Protein AF-A0A6G0VL85-F1 (afdb_monomer)

pLDDT: mean 80.84, std 15.03, range [45.31, 94.44]

Solvent-accessible surface area (backbone atoms only — not comparable to full-atom values): 4441 Å² total; per-residue (Å²): 103,42,59,62,57,39,52,70,41,85,89,41,66,68,49,26,56,25,50,71,67,40,45,80,75,51,68,48,90,90,88,44,78,39,73,48,62,57,72,67,38,52,49,49,49,49,55,35,52,79,67,68,71,56,56,66,43,91,92,59,77,89,71,76,77,74,80,77,88,124

InterPro domains:
  IPR040126 Storkhead-box protein 1/2 [PTHR22437] (1-63)

Mean predicted aligned error: 7.76 Å

Organism: Aphis craccivora (NCBI:txid307492)

Sequence (70 aa):
SFLESNLNCVWNRSLVEAMQVVKYEGYVSPGVLLLTGDPCSIVVIRVAWCRNVLRPPNSYVITKIPYVNI

Structure (mmCIF, N/CA/C/O backbone):
data_AF-A0A6G0VL85-F1
#
_entry.id   AF-A0A6G0VL85-F1
#
loop_
_atom_site.group_PDB
_atom_site.id
_atom_site.type_symbol
_atom_site.label_atom_id
_atom_site.label_alt_id
_atom_site.label_comp_id
_atom_site.label_asym_id
_atom_site.label_entity_id
_atom_site.label_seq_id
_atom_site.pdbx_PDB_ins_code
_atom_site.Cartn_x
_atom_site.Cartn_y
_atom_site.Cartn_z
_atom_site.occupancy
_atom_site.B_iso_or_equiv
_atom_site.auth_seq_id
_atom_site.auth_comp_id
_atom_site.auth_asym_id
_atom_site.auth_atom_id
_atom_site.pdbx_PDB_model_num
ATOM 1 N N . SER A 1 1 ? -5.497 -3.042 12.564 1.00 75.69 1 SER A N 1
ATOM 2 C CA . SER A 1 1 ? -5.626 -1.920 11.600 1.00 75.69 1 SER A CA 1
ATOM 3 C C . SER A 1 1 ? -4.872 -2.230 10.296 1.00 75.69 1 SER A C 1
ATOM 5 O O . SER A 1 1 ? -4.159 -3.233 10.253 1.00 75.69 1 SER A O 1
ATOM 7 N N . PHE A 1 2 ? -5.037 -1.439 9.218 1.00 85.00 2 PHE A N 1
ATOM 8 C CA . PHE A 1 2 ? -4.308 -1.637 7.942 1.00 85.00 2 PHE A CA 1
ATOM 9 C C . PHE A 1 2 ? -2.785 -1.650 8.148 1.00 85.00 2 PHE A C 1
ATOM 11 O O . PHE A 1 2 ? -2.119 -2.580 7.696 1.00 85.00 2 PHE A O 1
ATOM 18 N N . LEU A 1 3 ? -2.251 -0.676 8.896 1.00 86.81 3 LEU A N 1
ATOM 19 C CA . LEU A 1 3 ? -0.818 -0.586 9.192 1.00 86.81 3 LEU A CA 1
ATOM 20 C C . LEU A 1 3 ? -0.326 -1.807 9.972 1.00 86.81 3 LEU A C 1
ATOM 22 O O . LEU A 1 3 ? 0.560 -2.506 9.498 1.00 86.81 3 LEU A O 1
ATOM 26 N N . GLU A 1 4 ? -0.957 -2.148 11.100 1.00 85.81 4 GLU A N 1
ATOM 27 C CA . GLU A 1 4 ? -0.560 -3.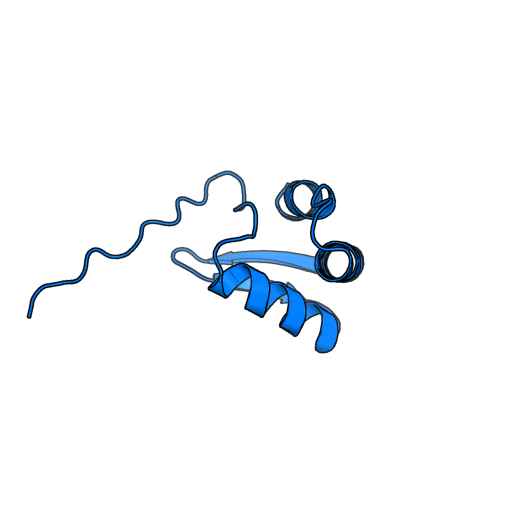319 11.903 1.00 85.81 4 GLU A CA 1
ATOM 28 C C . GLU A 1 4 ? -0.564 -4.619 11.089 1.00 85.81 4 GLU A C 1
ATOM 30 O O . GLU A 1 4 ? 0.322 -5.460 11.233 1.00 85.81 4 GLU A O 1
ATOM 35 N N . SER A 1 5 ? -1.536 -4.785 10.191 1.00 85.25 5 SER A N 1
ATOM 36 C CA . SER A 1 5 ? -1.648 -5.998 9.375 1.00 85.25 5 SER A CA 1
ATOM 37 C C . SER A 1 5 ? -0.481 -6.148 8.399 1.00 85.25 5 SER A C 1
ATOM 39 O O . SER A 1 5 ? -0.053 -7.277 8.147 1.00 85.25 5 SER A O 1
ATOM 41 N N . ASN A 1 6 ? 0.031 -5.029 7.877 1.00 87.81 6 ASN A N 1
ATOM 42 C CA . ASN A 1 6 ? 1.135 -4.986 6.921 1.00 87.81 6 ASN A CA 1
ATOM 43 C C . ASN A 1 6 ? 2.514 -4.832 7.592 1.00 87.81 6 ASN A C 1
ATOM 45 O O . ASN A 1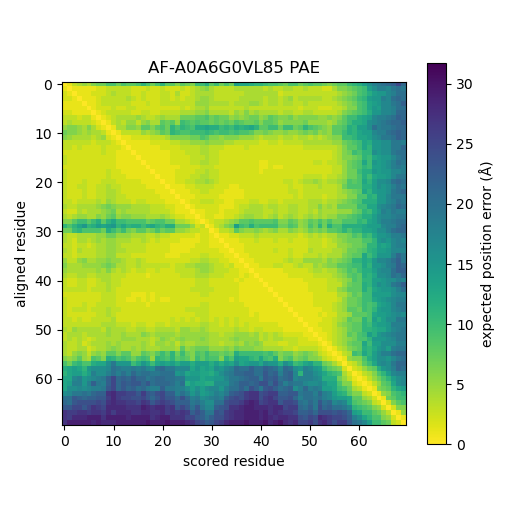 6 ? 3.508 -5.244 7.007 1.00 87.81 6 ASN A O 1
ATOM 49 N N . LEU A 1 7 ? 2.588 -4.343 8.834 1.00 87.31 7 LEU A N 1
ATOM 50 C CA . LEU A 1 7 ? 3.817 -4.331 9.644 1.00 87.31 7 LEU A CA 1
ATOM 51 C C . LEU A 1 7 ? 4.257 -5.740 10.061 1.00 87.31 7 LEU A C 1
ATOM 53 O O . LEU A 1 7 ? 5.445 -6.009 10.187 1.00 87.31 7 LEU A O 1
ATOM 57 N N . ASN A 1 8 ? 3.311 -6.672 10.198 1.00 82.19 8 ASN A N 1
ATOM 58 C CA . ASN A 1 8 ? 3.591 -8.090 10.453 1.00 82.19 8 ASN A CA 1
ATOM 59 C C . ASN A 1 8 ? 4.069 -8.858 9.198 1.00 82.19 8 ASN A C 1
ATOM 61 O O . ASN A 1 8 ? 4.092 -10.091 9.175 1.00 82.19 8 ASN A O 1
ATOM 65 N N . CYS A 1 9 ? 4.403 -8.149 8.119 1.00 78.94 9 CYS A N 1
ATOM 66 C CA . CYS A 1 9 ? 4.871 -8.732 6.872 1.00 78.94 9 CYS A CA 1
ATOM 67 C C . CYS A 1 9 ? 6.346 -9.155 6.973 1.00 78.94 9 CYS A C 1
ATOM 69 O O . CYS A 1 9 ? 7.259 -8.373 6.739 1.00 78.94 9 CYS A O 1
ATOM 71 N N . VAL A 1 10 ? 6.600 -10.427 7.276 1.00 74.81 10 VAL A N 1
ATOM 72 C CA . VAL A 1 10 ? 7.974 -10.939 7.459 1.00 74.81 10 VAL A CA 1
ATOM 73 C C . VAL A 1 10 ? 8.755 -11.159 6.156 1.00 74.81 10 VAL A C 1
ATOM 75 O O . VAL A 1 10 ? 9.973 -11.313 6.191 1.00 74.81 10 VAL A O 1
ATOM 78 N N . TRP A 1 11 ? 8.079 -11.182 5.003 1.00 79.62 11 TRP A N 1
ATOM 79 C CA . TRP A 1 11 ? 8.693 -11.533 3.715 1.00 79.62 11 TRP A CA 1
ATOM 80 C C . TRP A 1 11 ? 9.251 -10.327 2.941 1.00 79.62 11 TRP A C 1
ATOM 82 O O . TRP A 1 11 ? 10.009 -10.516 1.993 1.00 79.62 11 TRP A O 1
ATOM 92 N N . ASN A 1 12 ? 8.910 -9.092 3.331 1.00 84.44 12 ASN A N 1
ATOM 93 C CA . ASN A 1 12 ? 9.348 -7.879 2.638 1.00 84.44 12 ASN A CA 1
ATOM 94 C C . ASN A 1 12 ? 9.733 -6.777 3.630 1.00 84.44 12 ASN A C 1
ATOM 96 O O . ASN A 1 12 ? 8.886 -6.007 4.079 1.00 84.44 12 ASN A O 1
ATOM 100 N N . ARG A 1 13 ? 11.030 -6.694 3.947 1.00 89.06 13 ARG A N 1
ATOM 101 C CA . ARG A 1 13 ? 11.564 -5.707 4.899 1.00 89.06 13 ARG A CA 1
ATOM 102 C C . ARG A 1 13 ? 11.323 -4.268 4.447 1.00 89.06 13 ARG A C 1
ATOM 104 O O . ARG A 1 13 ? 10.873 -3.470 5.255 1.00 89.06 13 ARG A O 1
ATOM 111 N N . SER A 1 14 ? 11.509 -3.971 3.160 1.00 90.44 14 SER A N 1
ATOM 112 C CA . SER A 1 14 ? 11.271 -2.627 2.618 1.00 90.44 14 SER A CA 1
ATOM 113 C C . SER A 1 14 ? 9.812 -2.197 2.754 1.00 90.44 14 SER A C 1
ATOM 115 O O . SER A 1 14 ? 9.529 -1.027 2.981 1.00 90.44 14 SER A O 1
ATOM 117 N N . LEU A 1 15 ? 8.869 -3.138 2.642 1.00 91.00 15 LEU A N 1
ATOM 118 C CA . LEU A 1 15 ? 7.460 -2.854 2.897 1.00 91.00 15 LEU A CA 1
ATOM 119 C C . LEU A 1 15 ? 7.204 -2.540 4.375 1.00 91.00 15 LEU A C 1
ATOM 121 O O . LEU A 1 15 ? 6.445 -1.621 4.665 1.00 91.00 15 LEU A O 1
ATOM 125 N N . VAL A 1 16 ? 7.821 -3.278 5.301 1.00 92.44 16 VAL A N 1
ATOM 126 C CA . VAL A 1 16 ? 7.684 -3.008 6.741 1.00 92.44 16 VAL A CA 1
ATOM 127 C C . VAL A 1 16 ? 8.261 -1.640 7.091 1.00 92.44 16 VAL A C 1
ATOM 129 O O . VAL A 1 16 ? 7.580 -0.858 7.745 1.00 92.44 16 VAL A O 1
ATOM 132 N N . GLU A 1 17 ? 9.462 -1.324 6.606 1.00 93.31 17 GLU A N 1
ATOM 133 C CA . GLU A 1 17 ? 10.105 -0.016 6.791 1.00 93.31 17 GLU A CA 1
ATOM 134 C C . GLU A 1 17 ? 9.227 1.116 6.244 1.00 93.31 17 GLU A C 1
ATOM 136 O O . GLU A 1 17 ? 8.945 2.079 6.954 1.00 93.31 17 GLU A O 1
ATOM 141 N N . ALA A 1 18 ? 8.697 0.960 5.026 1.00 93.81 18 ALA A N 1
ATOM 142 C CA . ALA A 1 18 ? 7.771 1.927 4.445 1.00 93.81 18 ALA A CA 1
ATOM 143 C C . ALA A 1 18 ? 6.507 2.099 5.306 1.00 93.81 18 ALA A C 1
ATOM 145 O O . ALA A 1 18 ? 6.072 3.219 5.554 1.00 93.81 18 ALA A O 1
ATOM 146 N N . MET A 1 19 ? 5.928 1.004 5.811 1.00 92.69 19 MET A N 1
ATOM 147 C CA . MET A 1 19 ? 4.736 1.036 6.668 1.00 92.69 19 MET A CA 1
ATOM 148 C C . MET A 1 19 ? 4.976 1.694 8.036 1.00 92.69 19 MET A C 1
ATOM 150 O O . MET A 1 19 ? 4.016 2.157 8.646 1.00 92.69 19 MET A O 1
ATOM 154 N N . GLN A 1 20 ? 6.219 1.741 8.526 1.00 92.62 20 GLN A N 1
ATOM 155 C CA . GLN A 1 20 ? 6.565 2.401 9.792 1.00 92.62 20 GLN A CA 1
ATOM 156 C C . GLN A 1 20 ? 6.598 3.927 9.679 1.00 92.62 20 GLN A C 1
ATOM 158 O O . GLN A 1 20 ? 6.341 4.612 10.667 1.00 92.62 20 GLN A O 1
ATOM 163 N N . VAL A 1 21 ? 6.930 4.455 8.498 1.00 93.50 21 VAL A N 1
ATOM 164 C CA . VAL A 1 21 ? 7.159 5.896 8.295 1.00 93.50 21 VAL A CA 1
ATOM 165 C C . VAL A 1 21 ? 5.998 6.610 7.608 1.00 93.50 21 VAL A C 1
ATOM 167 O O . VAL A 1 21 ? 5.913 7.836 7.669 1.00 93.50 21 VAL A O 1
ATOM 170 N N . VAL A 1 22 ? 5.085 5.875 6.967 1.00 94.12 22 VAL A N 1
ATOM 171 C CA . VAL A 1 22 ? 3.878 6.469 6.381 1.00 94.12 22 VAL A CA 1
ATOM 172 C C . VAL A 1 22 ? 2.766 6.635 7.409 1.00 94.12 22 VAL A C 1
ATOM 174 O O . VAL A 1 22 ? 2.549 5.807 8.294 1.00 94.12 22 VAL A O 1
ATOM 177 N N . LYS A 1 23 ? 1.971 7.681 7.219 1.00 94.00 23 LYS A N 1
ATOM 178 C CA . LYS A 1 23 ? 0.688 7.867 7.878 1.00 94.00 23 LYS A CA 1
ATOM 179 C C . LYS A 1 23 ? -0.427 7.359 6.969 1.00 94.00 23 LYS A C 1
ATOM 181 O O . LYS A 1 23 ? -0.566 7.791 5.825 1.00 94.00 23 LYS A O 1
ATOM 186 N N . TYR A 1 24 ? -1.232 6.443 7.495 1.00 91.50 24 TYR A N 1
ATOM 187 C CA . TYR A 1 24 ? -2.445 5.977 6.834 1.00 91.50 24 TYR A CA 1
ATOM 188 C C . TYR A 1 24 ? -3.600 6.942 7.108 1.00 91.50 24 TYR A C 1
ATOM 190 O O . TYR A 1 24 ? -3.992 7.115 8.260 1.00 91.50 24 TYR A O 1
ATOM 198 N N . GLU A 1 25 ? -4.137 7.554 6.052 1.00 91.50 25 GLU A N 1
ATOM 199 C CA . GLU A 1 25 ? -5.238 8.528 6.138 1.00 91.50 25 GLU A CA 1
ATOM 200 C C . GLU A 1 25 ? -6.605 7.882 5.859 1.00 91.50 25 GLU A C 1
ATOM 202 O O . GLU A 1 25 ? -7.641 8.436 6.215 1.00 91.50 25 GLU A O 1
ATOM 207 N N . GLY A 1 26 ? -6.629 6.702 5.231 1.00 89.25 26 GLY A N 1
ATOM 208 C CA . GLY A 1 26 ? -7.860 5.979 4.923 1.00 89.25 26 GLY A CA 1
ATOM 209 C C . GLY A 1 26 ? -7.840 5.321 3.549 1.00 89.25 26 GLY A C 1
ATOM 210 O O . GLY A 1 26 ? -6.788 5.083 2.954 1.00 89.25 26 GLY A O 1
ATOM 211 N N . TYR A 1 27 ? -9.028 5.017 3.039 1.00 88.06 27 TYR A N 1
ATOM 212 C CA . TYR A 1 27 ? -9.215 4.435 1.717 1.00 88.06 27 TYR A CA 1
ATOM 213 C C . TYR A 1 27 ? -10.534 4.917 1.108 1.00 88.06 27 TYR A C 1
ATOM 215 O O . TYR A 1 27 ? -11.473 5.241 1.834 1.00 88.06 27 TYR A O 1
ATOM 223 N N . VAL A 1 28 ? -10.607 4.949 -0.222 1.00 84.19 28 VAL A N 1
ATOM 224 C CA . VAL A 1 28 ? -11.847 5.200 -0.968 1.00 84.19 28 VAL A CA 1
ATOM 225 C C . VAL A 1 28 ? -12.193 3.946 -1.759 1.00 84.19 28 VAL A C 1
ATOM 227 O O . VAL A 1 28 ? -11.359 3.385 -2.474 1.00 84.19 28 VAL A O 1
ATOM 230 N N . SER A 1 29 ? -13.432 3.486 -1.602 1.00 74.88 29 SER A N 1
ATOM 231 C CA . SER A 1 29 ? -13.946 2.345 -2.353 1.00 74.88 29 SER A CA 1
ATOM 232 C C . SER A 1 29 ? -14.353 2.768 -3.772 1.00 74.88 29 SER A C 1
ATOM 234 O O . SER A 1 29 ? -15.00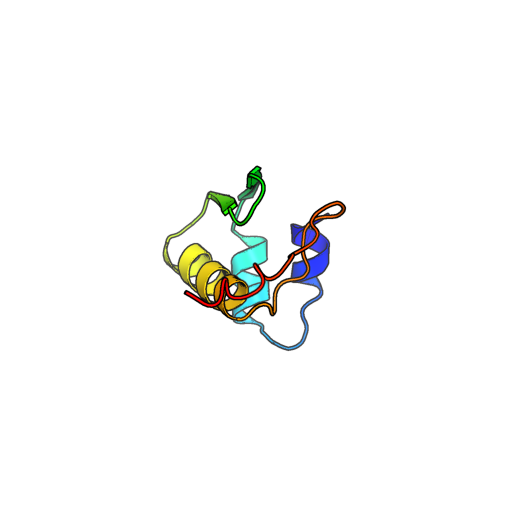2 3.808 -3.905 1.00 74.88 29 SER A O 1
ATOM 236 N N . PRO A 1 30 ? -14.043 1.980 -4.819 1.00 68.69 30 PRO A N 1
ATOM 237 C CA . PRO A 1 30 ? -13.211 0.775 -4.834 1.00 68.69 30 PRO A CA 1
ATOM 238 C C . PRO A 1 30 ? -11.792 1.107 -5.335 1.00 68.69 30 PRO A C 1
ATOM 240 O O . PRO A 1 30 ? -11.634 1.594 -6.450 1.00 68.69 30 PRO A O 1
ATOM 243 N N . GLY A 1 31 ? -10.734 0.816 -4.572 1.00 76.31 31 GLY A N 1
ATOM 244 C CA . GLY A 1 31 ? -9.375 0.777 -5.149 1.00 76.31 31 GLY A CA 1
ATOM 245 C C . GLY A 1 31 ? -8.342 1.769 -4.635 1.00 76.31 31 GLY A C 1
ATOM 246 O O . GLY A 1 31 ? -7.182 1.637 -5.027 1.00 76.31 31 GLY A O 1
ATOM 247 N N . VAL A 1 32 ? -8.699 2.747 -3.802 1.00 85.31 32 VAL A N 1
ATOM 248 C CA . VAL A 1 32 ? -7.785 3.859 -3.491 1.00 85.31 32 VAL A CA 1
ATOM 249 C C . VAL A 1 32 ? -7.322 3.799 -2.041 1.00 85.31 32 VAL A C 1
ATOM 251 O O . VAL A 1 32 ? -8.145 3.808 -1.133 1.00 85.31 32 VAL A O 1
ATOM 254 N N . LEU A 1 33 ? -6.004 3.798 -1.824 1.00 88.94 33 LEU A N 1
ATOM 255 C CA . LEU A 1 33 ? -5.384 4.009 -0.514 1.00 88.94 33 LEU A CA 1
ATOM 256 C C . LEU A 1 33 ? -4.929 5.463 -0.381 1.00 88.94 33 LEU A C 1
ATOM 258 O O . LEU A 1 33 ? -4.291 5.996 -1.288 1.00 88.94 33 LEU A O 1
ATOM 262 N N . LEU A 1 34 ? -5.223 6.078 0.762 1.00 91.44 34 LEU A N 1
ATOM 263 C CA . LEU A 1 34 ? -4.776 7.424 1.105 1.00 91.44 34 LEU A CA 1
ATOM 264 C C . LEU A 1 34 ? -3.632 7.321 2.117 1.00 91.44 34 LEU A C 1
ATOM 266 O O . LEU A 1 34 ? -3.807 6.819 3.231 1.00 91.44 34 LEU A O 1
ATOM 270 N N . LEU A 1 35 ? -2.448 7.768 1.701 1.00 93.06 35 LEU A N 1
ATOM 271 C CA . LEU A 1 35 ? -1.206 7.683 2.464 1.00 93.06 35 LEU A CA 1
ATOM 272 C C . LEU A 1 35 ? -0.468 9.019 2.392 1.00 93.06 35 LEU A C 1
ATOM 274 O O . LEU A 1 35 ? -0.358 9.604 1.315 1.00 93.06 35 LEU A O 1
ATOM 278 N N . THR A 1 36 ? 0.100 9.438 3.517 1.00 94.44 36 THR A N 1
ATOM 279 C CA . THR A 1 36 ? 1.020 10.577 3.606 1.00 94.44 36 THR A CA 1
ATOM 280 C C . THR A 1 36 ? 2.382 10.061 4.061 1.00 94.44 36 THR A C 1
ATOM 282 O O . THR A 1 36 ? 2.459 9.294 5.016 1.00 94.44 36 THR A O 1
ATOM 285 N N . GLY A 1 37 ? 3.469 10.455 3.404 1.00 93.12 37 GLY A N 1
ATOM 286 C CA . GLY A 1 37 ? 4.816 10.001 3.753 1.00 93.12 37 GLY A CA 1
ATOM 287 C C . GLY A 1 37 ? 5.841 10.383 2.695 1.00 93.12 37 GLY A C 1
ATOM 288 O O . GLY A 1 37 ? 5.527 11.125 1.762 1.00 93.12 37 GLY A O 1
ATOM 289 N N . ASP A 1 38 ? 7.067 9.884 2.836 1.00 94.31 38 ASP A N 1
ATOM 290 C CA . ASP A 1 38 ? 8.112 10.154 1.855 1.00 94.31 38 ASP A CA 1
ATOM 291 C C . ASP A 1 38 ? 7.832 9.443 0.509 1.00 94.31 38 ASP A C 1
ATOM 293 O O . ASP A 1 38 ? 7.210 8.371 0.474 1.00 94.31 38 ASP A O 1
ATOM 297 N N . PRO A 1 39 ? 8.300 10.007 -0.622 1.00 93.38 39 PRO A N 1
ATOM 298 C CA . PRO A 1 39 ? 8.033 9.442 -1.942 1.00 93.38 39 PRO A CA 1
ATOM 299 C C . PRO A 1 39 ? 8.535 8.004 -2.126 1.00 93.38 39 PRO A C 1
ATOM 301 O O . PRO A 1 39 ? 7.888 7.223 -2.827 1.00 93.38 39 PRO A O 1
ATOM 304 N N . CYS A 1 40 ? 9.662 7.632 -1.511 1.00 94.12 40 CYS A N 1
ATOM 305 C CA . CYS A 1 40 ? 10.239 6.297 -1.657 1.00 94.12 40 CYS A CA 1
ATOM 306 C C . CYS A 1 40 ? 9.352 5.246 -0.981 1.00 94.12 40 CYS A C 1
ATOM 308 O O . CYS A 1 40 ? 9.005 4.242 -1.609 1.00 94.12 40 CYS A O 1
ATOM 310 N N . SER A 1 41 ? 8.903 5.506 0.248 1.00 93.44 41 SER A N 1
ATOM 311 C CA . SER A 1 41 ? 7.986 4.617 0.970 1.00 93.44 41 SER A CA 1
ATOM 312 C C . SER A 1 41 ? 6.644 4.478 0.258 1.00 93.44 41 SE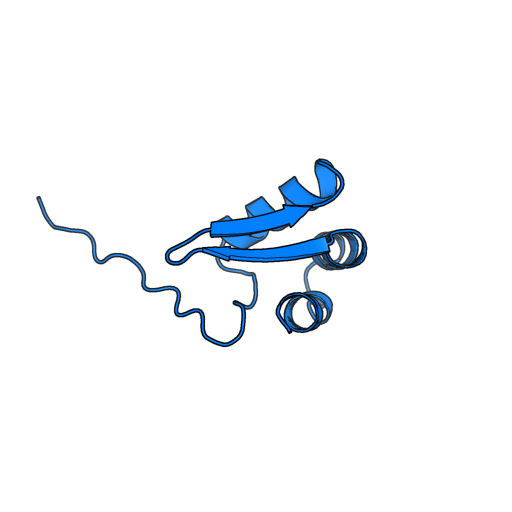R A C 1
ATOM 314 O O . SER A 1 41 ? 6.132 3.366 0.103 1.00 93.44 41 SER A O 1
ATOM 316 N N . ILE A 1 42 ? 6.099 5.580 -0.272 1.00 93.25 42 ILE A N 1
ATOM 317 C CA . ILE A 1 42 ? 4.858 5.543 -1.060 1.00 93.25 42 ILE A CA 1
ATOM 318 C C . ILE A 1 42 ? 5.023 4.660 -2.306 1.00 93.25 42 ILE A C 1
ATOM 320 O O . ILE A 1 42 ? 4.120 3.886 -2.633 1.00 93.25 42 ILE A O 1
ATOM 324 N 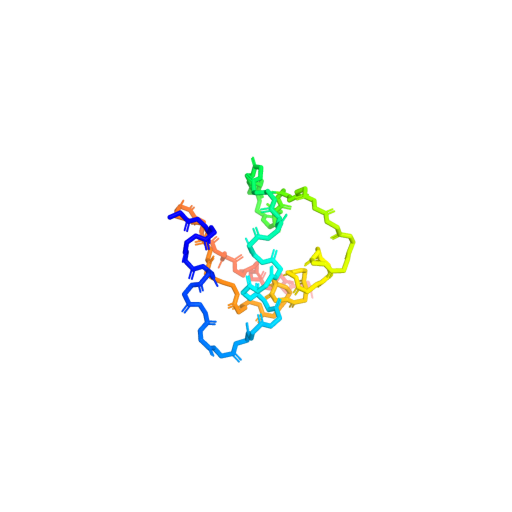N . VAL A 1 43 ? 6.169 4.717 -2.993 1.00 93.81 43 VAL A N 1
ATOM 325 C CA . VAL A 1 43 ? 6.443 3.858 -4.158 1.00 93.81 43 VAL A CA 1
ATOM 326 C C . VAL A 1 43 ? 6.476 2.379 -3.772 1.00 93.81 43 VAL A C 1
ATOM 328 O O . VAL A 1 43 ? 5.864 1.567 -4.471 1.00 93.81 43 VAL A O 1
ATOM 331 N N . VAL A 1 44 ? 7.131 2.018 -2.665 1.00 93.88 44 VAL A N 1
ATOM 332 C CA . VAL A 1 44 ? 7.174 0.626 -2.179 1.00 93.88 44 VAL A CA 1
ATOM 333 C C . VAL A 1 44 ? 5.763 0.100 -1.914 1.00 93.88 44 VAL A C 1
ATOM 335 O O . VAL A 1 44 ? 5.397 -0.981 -2.385 1.00 93.88 44 VAL A O 1
ATOM 338 N N . ILE A 1 45 ? 4.939 0.890 -1.224 1.00 92.31 45 ILE A N 1
ATOM 339 C CA . ILE A 1 45 ? 3.565 0.505 -0.889 1.00 92.31 45 ILE A CA 1
ATOM 340 C C . ILE A 1 45 ? 2.699 0.425 -2.148 1.00 92.31 45 ILE A C 1
ATOM 342 O O . ILE A 1 45 ? 1.932 -0.524 -2.299 1.00 92.31 45 ILE A O 1
ATOM 346 N N . ARG A 1 46 ? 2.863 1.350 -3.102 1.00 91.19 46 ARG A N 1
ATOM 347 C CA . ARG A 1 46 ? 2.159 1.312 -4.393 1.00 91.19 46 ARG A CA 1
ATOM 348 C C . ARG A 1 46 ? 2.451 0.021 -5.155 1.00 91.19 46 ARG A C 1
ATOM 350 O O . ARG A 1 46 ? 1.528 -0.609 -5.662 1.00 91.19 46 ARG A O 1
ATOM 357 N N . VAL A 1 47 ? 3.715 -0.397 -5.226 1.00 91.25 47 VAL A N 1
ATOM 358 C CA . VAL A 1 47 ? 4.091 -1.652 -5.900 1.00 91.25 47 VAL A CA 1
ATOM 359 C C . VAL A 1 47 ? 3.467 -2.859 -5.195 1.00 91.25 47 VAL A C 1
ATOM 361 O O . VAL A 1 47 ? 2.946 -3.754 -5.863 1.00 91.25 47 VAL A O 1
ATOM 364 N N . ALA A 1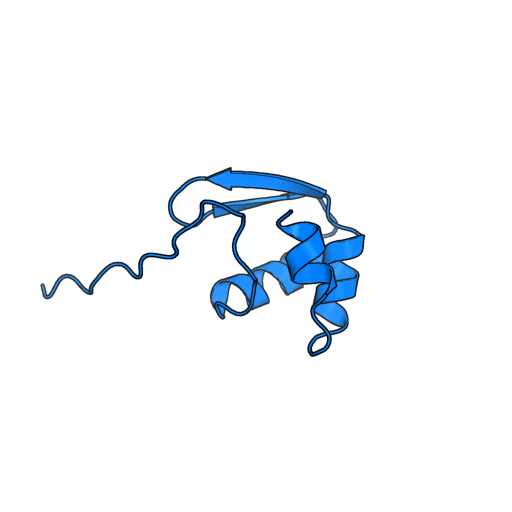 48 ? 3.471 -2.878 -3.861 1.00 90.19 48 ALA A N 1
ATOM 365 C CA . ALA A 1 48 ? 2.827 -3.931 -3.082 1.00 90.19 48 ALA A CA 1
ATOM 366 C C . ALA A 1 48 ? 1.296 -3.961 -3.286 1.00 90.19 48 ALA A C 1
ATOM 368 O O . ALA A 1 48 ? 0.702 -5.033 -3.411 1.00 90.19 48 ALA A O 1
ATOM 369 N N . TRP A 1 49 ? 0.657 -2.794 -3.396 1.00 87.62 49 TRP A N 1
ATOM 370 C CA . TRP A 1 49 ? -0.768 -2.673 -3.699 1.00 87.62 49 TRP A CA 1
ATOM 371 C C . TRP A 1 49 ? -1.108 -3.233 -5.081 1.00 87.62 49 TRP A C 1
ATOM 373 O O . TRP A 1 49 ? -1.955 -4.114 -5.193 1.00 87.62 49 TRP A O 1
ATOM 383 N N . CYS A 1 50 ? -0.391 -2.807 -6.128 1.00 86.06 50 CYS A N 1
ATOM 384 C CA . CYS A 1 50 ? -0.611 -3.286 -7.497 1.00 86.06 50 CYS A CA 1
ATOM 385 C C . CYS A 1 50 ? -0.437 -4.807 -7.639 1.00 86.06 50 CYS A C 1
ATOM 387 O O . CYS A 1 50 ? -1.061 -5.425 -8.498 1.00 86.06 50 CYS A O 1
ATOM 389 N N . ARG A 1 51 ? 0.410 -5.415 -6.801 1.00 85.31 51 ARG A N 1
ATOM 390 C CA . ARG A 1 51 ? 0.653 -6.865 -6.778 1.00 85.31 51 ARG A CA 1
ATOM 391 C C . ARG A 1 51 ? -0.332 -7.644 -5.900 1.00 85.31 51 ARG A C 1
ATOM 393 O O . ARG A 1 51 ? -0.215 -8.861 -5.836 1.00 85.31 51 ARG A O 1
ATOM 400 N N . ASN A 1 52 ? -1.286 -6.981 -5.241 1.00 82.50 52 ASN A N 1
ATOM 401 C CA . ASN A 1 52 ? -2.230 -7.589 -4.293 1.00 82.50 52 ASN A CA 1
ATOM 402 C C . ASN A 1 52 ? -1.549 -8.356 -3.143 1.00 82.50 52 ASN A C 1
ATOM 404 O O . ASN A 1 52 ? -2.065 -9.363 -2.668 1.00 82.50 52 ASN A O 1
ATOM 408 N N . VAL A 1 53 ? -0.379 -7.891 -2.694 1.00 86.06 53 VAL A N 1
ATOM 409 C CA . VAL A 1 53 ? 0.375 -8.528 -1.595 1.00 86.06 53 VAL A CA 1
ATOM 410 C C . VAL A 1 53 ? 0.203 -7.808 -0.255 1.00 86.06 53 VAL A C 1
ATOM 412 O O . VAL A 1 53 ? 0.739 -8.251 0.760 1.00 86.06 53 VAL A O 1
ATOM 415 N N . LEU A 1 54 ? -0.548 -6.701 -0.241 1.00 85.06 54 LEU A N 1
ATOM 416 C CA . LEU A 1 54 ? -0.948 -6.005 0.979 1.00 85.06 54 LEU A CA 1
ATOM 417 C C . LEU A 1 54 ? -2.166 -6.676 1.605 1.00 85.06 54 LEU A C 1
ATOM 419 O O . LEU A 1 54 ? -3.107 -7.061 0.910 1.00 85.06 54 LEU A O 1
ATOM 423 N N . ARG A 1 55 ? -2.188 -6.743 2.937 1.00 82.31 55 ARG A N 1
ATOM 424 C CA . ARG A 1 55 ? -3.410 -7.076 3.666 1.00 82.31 55 ARG A CA 1
ATOM 425 C C . ARG A 1 55 ? -4.363 -5.878 3.601 1.00 82.31 55 ARG A C 1
ATOM 427 O O . ARG A 1 55 ? -3.960 -4.776 3.990 1.00 82.31 55 ARG A O 1
ATOM 434 N N . PRO A 1 56 ? -5.596 -6.063 3.107 1.00 70.69 56 PRO A N 1
ATOM 435 C CA . PRO A 1 56 ? -6.549 -4.974 2.960 1.00 70.69 56 PRO A CA 1
ATOM 436 C C . PRO A 1 56 ? -7.027 -4.451 4.329 1.00 70.69 56 PRO A C 1
ATOM 438 O O . PRO A 1 56 ? -6.984 -5.188 5.318 1.00 70.69 56 PRO A O 1
ATOM 441 N N . PRO A 1 57 ? -7.492 -3.190 4.420 1.00 69.88 57 PRO A N 1
ATOM 442 C CA . PRO A 1 57 ? -8.167 -2.694 5.619 1.00 69.88 57 PRO A CA 1
ATOM 443 C C . PRO A 1 57 ? -9.386 -3.566 5.975 1.00 69.88 57 PRO A C 1
ATOM 445 O O . PRO A 1 57 ? -10.091 -4.034 5.079 1.00 69.88 57 PRO A O 1
ATOM 448 N N . ASN A 1 58 ? -9.678 -3.757 7.271 1.00 60.03 58 ASN A N 1
ATOM 449 C CA . ASN A 1 58 ? -10.920 -4.412 7.709 1.00 60.03 58 ASN A CA 1
ATOM 450 C C . ASN A 1 58 ? -12.108 -3.681 7.066 1.00 60.03 58 ASN A C 1
ATOM 452 O O . ASN A 1 58 ? -12.176 -2.464 7.205 1.00 60.03 58 ASN A O 1
ATOM 456 N N . SER A 1 59 ? -13.004 -4.418 6.394 1.00 58.00 59 SER A N 1
ATOM 457 C CA . SER A 1 59 ? -14.116 -3.977 5.513 1.00 58.00 59 SER A CA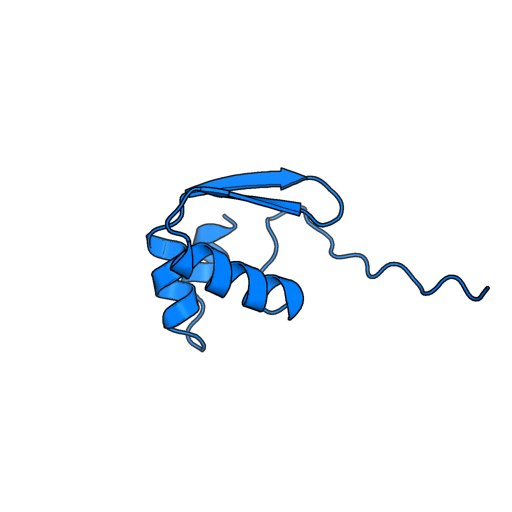 1
ATOM 458 C C . SER A 1 59 ? -13.807 -3.708 4.029 1.00 58.00 59 SER A C 1
ATOM 460 O O . SER A 1 59 ? -14.721 -3.394 3.270 1.00 58.00 59 SER A O 1
ATOM 462 N N . TYR A 1 60 ? -12.579 -3.945 3.561 1.00 54.66 60 TYR A N 1
ATOM 463 C CA . TYR A 1 60 ? -12.246 -3.829 2.140 1.00 54.66 60 TYR A CA 1
ATOM 464 C C . TYR A 1 60 ? -12.255 -5.194 1.430 1.00 54.66 60 TYR A C 1
ATOM 466 O O . TYR A 1 60 ? -11.369 -6.028 1.623 1.00 54.66 60 TYR A O 1
ATOM 474 N N . VAL A 1 61 ? -13.264 -5.419 0.582 1.00 52.78 61 VAL A N 1
ATOM 475 C CA . VAL A 1 61 ? -13.312 -6.552 -0.353 1.00 52.78 61 VAL A CA 1
ATOM 476 C C . VAL A 1 61 ? -12.706 -6.088 -1.676 1.00 52.78 61 VAL A C 1
ATOM 478 O O . VAL A 1 61 ? -13.340 -5.332 -2.410 1.00 52.78 61 VAL A O 1
ATOM 481 N N . ILE A 1 62 ? -11.494 -6.550 -2.004 1.00 53.62 62 ILE A N 1
ATOM 482 C CA . ILE A 1 62 ? -10.950 -6.422 -3.365 1.00 53.62 62 ILE A CA 1
ATOM 483 C C . ILE A 1 62 ? -11.799 -7.317 -4.267 1.00 53.62 62 ILE A C 1
ATOM 485 O O . ILE A 1 62 ? -11.530 -8.505 -4.429 1.00 53.62 62 ILE A O 1
ATOM 489 N N . THR A 1 63 ? -12.866 -6.763 -4.830 1.00 48.31 63 THR A N 1
ATOM 490 C CA . THR A 1 63 ? -13.622 -7.420 -5.890 1.00 48.31 63 THR A CA 1
ATOM 491 C C . THR A 1 63 ? -12.908 -7.110 -7.194 1.00 48.31 63 THR A C 1
ATOM 493 O O . THR A 1 63 ? -12.913 -5.981 -7.681 1.00 48.31 63 THR A O 1
ATOM 496 N N . LYS A 1 64 ? -12.233 -8.122 -7.747 1.00 49.50 64 LYS A N 1
ATOM 497 C CA . LYS A 1 64 ? -11.766 -8.092 -9.133 1.00 49.50 64 LYS A CA 1
ATOM 498 C C . LYS A 1 64 ? -12.985 -7.764 -9.995 1.00 49.50 64 LYS A C 1
ATOM 500 O O . LYS A 1 64 ? -13.961 -8.507 -9.953 1.00 49.50 64 LYS A O 1
ATOM 505 N N . ILE A 1 65 ? -12.943 -6.656 -10.730 1.00 57.22 65 ILE A N 1
ATOM 506 C CA . ILE A 1 65 ? -13.986 -6.332 -11.705 1.00 57.22 65 ILE A CA 1
ATOM 507 C C . ILE A 1 65 ? -13.992 -7.510 -12.693 1.00 57.22 65 ILE A C 1
ATOM 509 O O . ILE A 1 65 ? -12.940 -7.776 -13.287 1.00 57.22 65 ILE A O 1
ATOM 513 N N . PRO A 1 66 ? -15.079 -8.296 -12.814 1.00 46.22 66 PRO A N 1
ATOM 514 C CA . PRO A 1 66 ? -15.133 -9.328 -13.834 1.00 46.22 66 PRO A CA 1
ATOM 515 C C . PRO A 1 66 ? -14.950 -8.625 -15.175 1.00 46.22 66 PRO A C 1
ATOM 517 O O . PRO A 1 66 ? -15.583 -7.599 -15.424 1.00 46.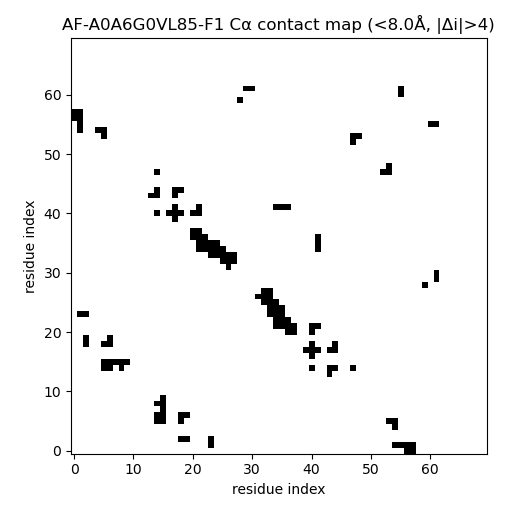22 66 PRO A O 1
ATOM 520 N N . TYR A 1 67 ? -14.028 -9.131 -15.993 1.00 52.38 67 TYR A N 1
ATOM 521 C CA . TYR A 1 67 ? -13.845 -8.665 -17.360 1.00 52.38 67 TYR A CA 1
ATOM 522 C C . TYR A 1 67 ? -15.225 -8.602 -18.022 1.00 52.38 67 TYR 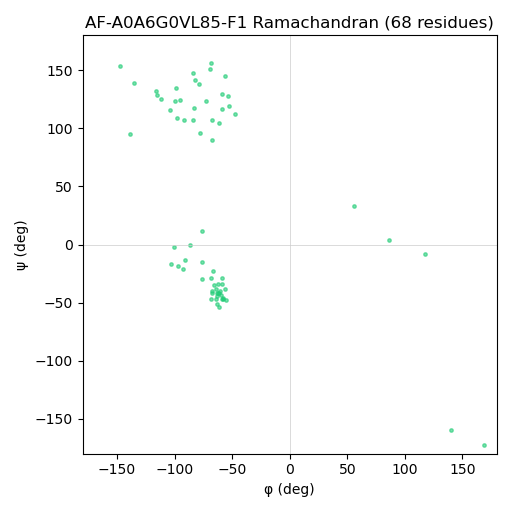A C 1
ATOM 524 O O . TYR A 1 67 ? -15.878 -9.632 -18.189 1.00 52.38 67 TYR A O 1
ATOM 532 N N . VAL A 1 68 ? -15.695 -7.395 -18.334 1.00 56.56 68 VAL A N 1
ATOM 533 C CA . VAL A 1 68 ? -16.848 -7.224 -19.212 1.00 56.56 68 VAL A CA 1
ATOM 534 C C . VAL A 1 68 ? -16.352 -7.704 -20.570 1.00 56.56 68 VAL A C 1
ATOM 536 O O . VAL A 1 68 ? -15.482 -7.066 -21.157 1.00 56.56 68 VAL A O 1
ATOM 539 N N . ASN A 1 69 ? -16.812 -8.879 -21.006 1.00 46.25 69 ASN A N 1
ATOM 540 C CA . ASN A 1 69 ? -16.647 -9.306 -22.392 1.00 46.25 69 ASN A CA 1
ATOM 541 C C . ASN A 1 69 ? -17.390 -8.280 -23.252 1.00 46.25 69 ASN A C 1
ATOM 543 O O . ASN A 1 69 ? -18.621 -8.257 -23.241 1.00 46.25 69 ASN A O 1
ATOM 547 N N . ILE A 1 70 ? -16.627 -7.404 -23.903 1.00 45.31 70 ILE A N 1
ATOM 548 C CA . ILE A 1 70 ? -17.088 -6.561 -25.006 1.00 45.31 70 ILE A CA 1
ATOM 549 C C . ILE A 1 70 ? -16.859 -7.343 -26.293 1.00 45.31 70 ILE A C 1
ATOM 551 O O . ILE A 1 70 ? -15.746 -7.906 -26.417 1.00 45.31 70 ILE A O 1
#

Radius of gyration: 12.84 Å; Cα contacts (8 Å, |Δi|>4): 74; chains: 1; bounding box: 29×22×37 Å

Secondary structure (DSSP, 8-state):
-HHHHHHT-TT-HHHHHHHHHPEEEEEETTTEEEEES-HHHHHHHHHHHHTT-SPPPTT----PPP----

Nearest PDB structures (foldseek):
  7edz-assembly1_D  TM=3.950E-01  e=4.428E+00  Homo sapiens
  4zh7-assembly1_A  TM=4.637E-01  e=8.759E+00  Helicobacter pylori

Foldseek 3Di:
DQLVQQCPPPPDPLLNVLSVFKDFPDADPPQGTDIDGDPSSVVVVVVCSVVVVGDDPVVHDNDDPPPPPD